Protein AF-A0A1V5MIG6-F1 (afdb_monomer_lite)

Sequence (92 aa):
MFPRLYTDLYEAAVRRDLDAILPLQERVMYISNTIYKIGRYGSSYLKGLKCTCSLLGICSDFMASPYHRFRKEERDKVRAVLESMDIPVVNP

Structure (mmCIF, N/CA/C/O backbone):
data_AF-A0A1V5MIG6-F1
#
_entry.id   AF-A0A1V5MIG6-F1
#
loop_
_atom_site.group_PDB
_atom_site.id
_atom_site.type_symbol
_atom_site.label_atom_id
_atom_site.label_alt_id
_atom_site.label_comp_id
_atom_site.label_asym_id
_atom_site.label_entity_id
_atom_site.label_seq_id
_atom_site.pdbx_PDB_ins_code
_atom_site.Cartn_x
_atom_site.Cartn_y
_atom_site.Cartn_z
_atom_site.occupancy
_atom_site.B_iso_or_equiv
_atom_site.auth_seq_id
_atom_site.auth_comp_id
_atom_site.auth_asym_id
_atom_site.auth_atom_id
_atom_site.pdbx_PDB_model_num
ATOM 1 N N . MET A 1 1 ? -5.678 1.294 -3.128 1.00 86.50 1 MET A N 1
ATOM 2 C CA . MET A 1 1 ? -5.519 -0.176 -3.171 1.00 86.50 1 MET A CA 1
ATOM 3 C C . MET A 1 1 ? -6.260 -0.881 -2.035 1.00 86.50 1 MET A C 1
ATOM 5 O O . MET A 1 1 ? -6.937 -1.848 -2.329 1.00 86.50 1 MET A O 1
ATOM 9 N N . PHE A 1 2 ? -6.208 -0.397 -0.784 1.00 95.12 2 PHE A N 1
ATOM 10 C CA . PHE A 1 2 ? -6.874 -1.045 0.363 1.00 95.12 2 PHE A CA 1
ATOM 11 C C . PHE A 1 2 ? -7.926 -0.128 1.006 1.00 95.12 2 PHE A C 1
ATOM 13 O O . PHE A 1 2 ? -7.680 0.395 2.086 1.00 95.12 2 PHE A O 1
ATOM 20 N N . PRO A 1 3 ? -9.077 0.131 0.358 1.00 96.12 3 PRO A N 1
ATOM 21 C CA . PRO A 1 3 ? -10.074 1.058 0.897 1.00 96.12 3 PRO A CA 1
ATOM 22 C C . PRO A 1 3 ? -10.527 0.679 2.315 1.00 96.12 3 PRO A C 1
ATOM 24 O O . PRO A 1 3 ? -10.558 1.557 3.170 1.00 96.12 3 PRO A O 1
ATOM 27 N N . ARG A 1 4 ? -10.756 -0.619 2.583 1.00 97.12 4 ARG A N 1
ATOM 28 C CA . ARG A 1 4 ? -11.166 -1.120 3.907 1.00 97.12 4 ARG A CA 1
ATOM 29 C C . ARG A 1 4 ? -10.188 -0.749 5.023 1.00 97.12 4 ARG A C 1
ATOM 31 O O . ARG A 1 4 ? -10.611 -0.218 6.031 1.00 97.12 4 ARG A O 1
ATOM 38 N N . LEU A 1 5 ? -8.879 -0.903 4.804 1.00 97.44 5 LEU A N 1
ATOM 39 C CA . LEU A 1 5 ? -7.861 -0.525 5.796 1.00 97.44 5 LEU A CA 1
ATOM 40 C C . LEU A 1 5 ? -8.021 0.931 6.266 1.00 97.44 5 LEU A C 1
ATOM 42 O O . LEU A 1 5 ? -7.914 1.217 7.454 1.00 97.44 5 LEU A O 1
ATOM 46 N N . TYR A 1 6 ? -8.271 1.850 5.332 1.00 97.88 6 TYR A N 1
ATOM 47 C CA . TYR A 1 6 ? -8.399 3.270 5.654 1.00 97.88 6 TYR A CA 1
ATOM 48 C C . TYR A 1 6 ? -9.767 3.617 6.250 1.00 97.88 6 TYR A C 1
ATOM 50 O O . TYR A 1 6 ? -9.828 4.479 7.125 1.00 97.88 6 TYR A O 1
ATOM 58 N N . THR A 1 7 ? -10.850 2.963 5.812 1.00 98.25 7 THR A N 1
ATOM 59 C CA . THR A 1 7 ? -12.178 3.166 6.412 1.00 98.25 7 THR A CA 1
ATOM 60 C C . THR A 1 7 ? -12.240 2.604 7.826 1.00 98.25 7 THR A C 1
ATOM 62 O O . THR A 1 7 ? -12.699 3.301 8.722 1.00 98.25 7 THR A O 1
ATOM 65 N N . ASP A 1 8 ? -11.690 1.412 8.055 1.00 98.56 8 ASP A N 1
ATOM 66 C CA . ASP A 1 8 ? -11.665 0.768 9.370 1.00 98.56 8 ASP A CA 1
ATOM 67 C C . ASP A 1 8 ? -10.839 1.607 10.359 1.00 98.56 8 ASP A C 1
ATOM 69 O O . ASP A 1 8 ? -11.254 1.825 11.498 1.00 98.56 8 ASP A O 1
ATOM 73 N N . LEU A 1 9 ? -9.702 2.158 9.906 1.00 98.56 9 LEU A N 1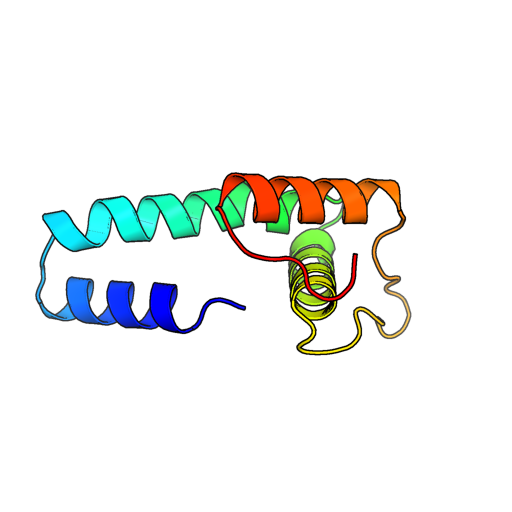
ATOM 74 C CA . LEU A 1 9 ? -8.873 3.060 10.713 1.00 98.56 9 LEU A CA 1
ATOM 75 C C . LEU A 1 9 ? -9.614 4.356 11.058 1.00 98.56 9 LEU A C 1
ATOM 77 O O . LEU A 1 9 ? -9.563 4.810 12.201 1.00 98.56 9 LEU A O 1
ATOM 81 N N . TYR A 1 10 ? -10.308 4.951 10.084 1.00 98.50 10 TYR A N 1
ATOM 82 C CA . TYR A 1 10 ? -11.119 6.145 10.313 1.00 98.50 10 TYR A CA 1
ATOM 83 C C . TYR A 1 10 ? -12.223 5.879 11.340 1.00 98.50 10 TYR A C 1
ATOM 85 O O . TYR A 1 10 ? -12.377 6.637 12.294 1.00 98.50 10 TYR A O 1
ATOM 93 N N . GLU A 1 11 ? -12.965 4.786 11.185 1.00 98.62 11 GLU A N 1
ATOM 94 C CA . GLU A 1 11 ? -14.037 4.419 12.104 1.00 98.62 11 GLU A CA 1
ATOM 95 C C . GLU A 1 11 ? -13.524 4.140 13.523 1.00 98.62 11 GLU A C 1
ATOM 97 O O . GLU A 1 11 ? -14.134 4.590 14.496 1.00 98.62 11 GLU A O 1
ATOM 102 N N . ALA A 1 12 ? -12.390 3.447 13.658 1.00 98.44 12 ALA A N 1
ATOM 103 C CA . ALA A 1 12 ? -11.742 3.220 14.947 1.00 98.44 12 ALA A CA 1
ATOM 104 C C . ALA A 1 12 ? -11.325 4.547 15.608 1.00 98.44 12 ALA A C 1
ATOM 106 O O . ALA A 1 12 ? -11.583 4.756 16.795 1.00 98.44 12 ALA A O 1
ATOM 107 N N . ALA A 1 13 ? -10.780 5.488 14.829 1.00 98.19 13 ALA A N 1
ATOM 108 C CA . ALA A 1 13 ? -10.448 6.835 15.295 1.00 98.19 13 ALA A CA 1
ATOM 109 C C . ALA A 1 13 ? -11.683 7.627 15.752 1.00 98.19 13 ALA A C 1
ATOM 111 O O . ALA A 1 13 ? -11.647 8.251 16.813 1.00 98.19 13 ALA A O 1
ATOM 112 N N . VAL A 1 14 ? -12.794 7.558 15.009 1.00 98.56 14 VAL A N 1
ATOM 113 C CA . VAL A 1 14 ? -14.073 8.181 15.398 1.00 98.56 14 VAL A CA 1
ATOM 114 C C . VAL A 1 14 ? -14.580 7.614 16.726 1.00 98.56 14 VAL A C 1
ATOM 116 O O . VAL A 1 14 ? -15.027 8.376 17.584 1.00 98.56 14 VAL A O 1
ATOM 119 N N . ARG A 1 15 ? -14.461 6.296 16.932 1.00 98.38 15 ARG A N 1
ATOM 120 C CA . ARG A 1 15 ? -14.830 5.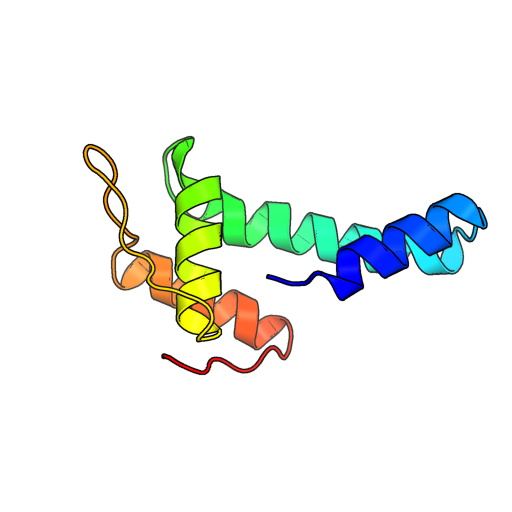618 18.188 1.00 98.38 15 ARG A CA 1
ATOM 121 C C . ARG A 1 15 ? -13.812 5.798 19.320 1.00 98.38 15 ARG A C 1
ATOM 123 O O . ARG A 1 15 ? -14.112 5.415 20.446 1.00 98.38 15 ARG A O 1
ATOM 130 N N . ARG A 1 16 ? -12.643 6.395 19.048 1.00 98.00 16 ARG A N 1
ATOM 131 C CA . ARG A 1 16 ? -11.497 6.503 19.975 1.00 98.00 16 ARG A CA 1
ATOM 132 C C . ARG A 1 16 ? -11.009 5.143 20.494 1.00 98.00 16 ARG A C 1
ATOM 134 O O . ARG A 1 16 ? -10.524 5.040 21.617 1.00 98.00 16 ARG A O 1
ATOM 141 N N . ASP A 1 17 ? -11.137 4.116 19.665 1.00 98.38 17 ASP A N 1
ATOM 142 C CA . ASP A 1 17 ? -10.745 2.745 19.971 1.00 98.38 17 ASP A CA 1
ATOM 143 C C . ASP A 1 17 ? -9.250 2.558 19.681 1.00 98.38 17 ASP A C 1
ATOM 145 O O . ASP A 1 17 ? -8.850 2.255 18.556 1.00 98.38 17 ASP A O 1
ATOM 149 N N . LEU A 1 18 ? -8.407 2.820 20.684 1.00 97.69 18 LEU A N 1
ATOM 150 C CA . LEU A 1 18 ? -6.951 2.740 20.534 1.00 97.69 18 LEU A CA 1
ATOM 151 C C . LEU A 1 18 ? -6.473 1.322 20.207 1.00 97.69 18 LEU A C 1
ATOM 153 O O . LEU A 1 18 ? -5.547 1.176 19.408 1.00 97.69 18 LEU A O 1
ATOM 157 N N . ASP A 1 19 ? -7.127 0.302 20.760 1.00 98.12 19 ASP A N 1
ATOM 158 C CA . ASP A 1 19 ? -6.765 -1.099 20.537 1.00 98.12 19 ASP A CA 1
ATOM 159 C C . ASP A 1 19 ? -6.992 -1.501 19.075 1.00 98.12 19 ASP A C 1
ATOM 161 O O . ASP A 1 19 ? -6.180 -2.225 18.498 1.00 98.12 19 ASP A O 1
ATOM 165 N N . ALA A 1 20 ? -8.038 -0.969 18.433 1.00 97.81 20 ALA A N 1
ATOM 166 C CA . ALA A 1 20 ? -8.253 -1.135 16.998 1.00 97.81 20 ALA A CA 1
ATOM 167 C C . ALA A 1 20 ? -7.342 -0.232 16.141 1.00 97.81 20 ALA A C 1
ATOM 169 O O . ALA A 1 20 ? -6.882 -0.653 15.078 1.00 97.81 20 ALA A O 1
ATOM 170 N N . ILE A 1 21 ? -7.061 1.004 16.574 1.00 98.56 21 ILE A N 1
ATOM 171 C CA . ILE A 1 21 ? -6.246 1.968 15.809 1.00 98.56 21 ILE A CA 1
ATOM 172 C C . ILE A 1 21 ? -4.808 1.482 15.633 1.00 98.56 21 ILE A C 1
ATOM 174 O O . ILE A 1 21 ? -4.276 1.578 14.527 1.00 98.56 21 ILE A O 1
ATOM 178 N N . LEU A 1 22 ? -4.169 0.995 16.699 1.00 98.25 22 LEU A N 1
ATOM 179 C CA . LEU A 1 22 ? -2.745 0.646 16.692 1.00 98.25 22 LEU A CA 1
ATOM 180 C C . LEU A 1 22 ? -2.363 -0.345 15.574 1.00 98.25 22 LEU A C 1
ATOM 182 O O . LEU A 1 22 ? -1.542 0.027 14.730 1.00 98.25 22 LEU A O 1
ATOM 186 N N . PRO A 1 23 ? -2.974 -1.541 15.464 1.00 97.69 23 PRO A N 1
ATOM 187 C CA . PRO A 1 23 ? -2.613 -2.497 14.415 1.00 97.69 23 PRO A CA 1
ATOM 188 C C . PRO A 1 23 ? -2.947 -1.989 13.001 1.00 97.69 23 PRO A C 1
ATOM 190 O O . PRO A 1 23 ? -2.219 -2.260 12.041 1.00 97.69 23 PRO A O 1
ATOM 193 N N . LEU A 1 24 ? -4.025 -1.212 12.843 1.00 98.19 24 LEU A N 1
ATOM 194 C CA . LEU A 1 24 ? -4.394 -0.618 11.554 1.00 98.19 24 LEU A CA 1
ATOM 195 C C . LEU A 1 24 ? -3.368 0.437 11.119 1.00 98.19 24 LEU A C 1
ATOM 197 O O . LEU A 1 24 ? -2.922 0.443 9.968 1.00 98.19 24 LEU A O 1
ATOM 201 N N . GLN A 1 25 ? -2.948 1.296 12.049 1.00 97.94 25 GLN A N 1
ATOM 202 C CA . GLN A 1 25 ? -1.930 2.310 11.812 1.00 97.94 25 GLN A CA 1
ATOM 203 C C . GLN A 1 25 ? -0.568 1.674 11.515 1.00 97.94 25 GLN A C 1
ATOM 205 O O . GLN A 1 25 ? 0.121 2.129 10.602 1.00 97.94 25 GLN A O 1
ATOM 210 N N . GLU A 1 26 ? -0.187 0.600 12.209 1.00 97.62 26 GLU A N 1
ATOM 211 C CA . GLU A 1 26 ? 1.028 -0.162 11.898 1.00 97.62 26 GLU A CA 1
ATOM 212 C C . GLU A 1 26 ? 1.018 -0.669 10.455 1.00 97.62 26 GLU A C 1
ATOM 214 O O . GLU A 1 26 ? 1.999 -0.489 9.729 1.00 97.62 26 GLU A O 1
ATOM 219 N N . ARG A 1 27 ? -0.112 -1.210 9.983 1.00 96.69 27 ARG A N 1
ATOM 220 C CA . ARG A 1 27 ? -0.248 -1.667 8.593 1.00 96.69 27 ARG A CA 1
ATOM 221 C C . ARG A 1 27 ? -0.166 -0.515 7.589 1.00 96.69 27 ARG A C 1
ATOM 223 O O . ARG A 1 27 ? 0.481 -0.654 6.548 1.00 96.69 27 ARG A O 1
ATOM 230 N N . VAL A 1 28 ? -0.756 0.642 7.899 1.00 97.31 28 VAL A N 1
ATOM 231 C CA . VAL A 1 28 ? -0.613 1.864 7.083 1.00 97.31 28 VAL A CA 1
ATOM 232 C C . VAL A 1 28 ? 0.851 2.307 7.014 1.00 97.31 28 VAL A C 1
ATOM 234 O O . VAL A 1 28 ? 1.363 2.608 5.929 1.00 97.31 28 VAL A O 1
ATOM 237 N N . MET A 1 29 ? 1.548 2.311 8.148 1.00 97.38 29 MET A N 1
ATOM 238 C CA . MET A 1 29 ? 2.956 2.696 8.219 1.00 97.38 29 MET A CA 1
ATOM 239 C C . MET A 1 29 ? 3.869 1.689 7.522 1.00 97.38 29 MET A C 1
ATOM 241 O O . MET A 1 29 ? 4.839 2.100 6.883 1.00 97.38 29 MET A O 1
ATOM 245 N N . TYR A 1 30 ? 3.539 0.398 7.561 1.00 96.69 30 TYR A N 1
ATOM 246 C CA . TYR A 1 30 ? 4.249 -0.630 6.809 1.00 96.69 30 TYR A CA 1
ATOM 247 C C . TYR A 1 30 ? 4.183 -0.355 5.304 1.00 96.69 30 TYR A C 1
ATOM 249 O O . TYR A 1 30 ? 5.227 -0.276 4.658 1.00 96.69 30 TYR A O 1
ATOM 257 N N . ILE A 1 31 ? 2.992 -0.091 4.751 1.00 95.88 31 ILE A N 1
ATOM 258 C CA . ILE A 1 31 ? 2.819 0.284 3.334 1.00 95.88 31 ILE A CA 1
ATOM 259 C C . ILE A 1 31 ? 3.626 1.547 3.000 1.00 95.88 31 ILE A C 1
ATOM 261 O O . ILE A 1 31 ? 4.303 1.610 1.971 1.00 95.88 31 ILE A O 1
ATOM 265 N N . SER A 1 32 ? 3.580 2.546 3.885 1.00 95.12 32 SER A N 1
ATOM 266 C CA . SER A 1 32 ? 4.292 3.813 3.706 1.00 95.12 32 SER A CA 1
ATOM 267 C C . SER A 1 32 ? 5.811 3.638 3.658 1.00 95.12 32 SER A C 1
ATOM 269 O O . SER A 1 32 ? 6.492 4.238 2.826 1.00 95.12 32 SER A O 1
ATOM 271 N N . ASN A 1 33 ? 6.354 2.781 4.522 1.00 95.00 33 ASN A N 1
ATOM 272 C CA . ASN A 1 33 ? 7.790 2.542 4.614 1.00 95.00 33 ASN A CA 1
ATOM 273 C C . ASN A 1 33 ? 8.320 1.532 3.591 1.00 95.00 33 ASN A C 1
ATOM 275 O O . ASN A 1 33 ? 9.527 1.501 3.361 1.00 95.00 33 ASN A O 1
ATOM 279 N N . THR A 1 34 ? 7.444 0.750 2.962 1.00 95.62 34 THR A N 1
ATOM 280 C CA . THR A 1 34 ? 7.806 -0.247 1.950 1.00 95.62 34 THR A CA 1
ATOM 281 C C . THR A 1 34 ? 7.446 0.250 0.548 1.00 95.62 34 THR A C 1
ATOM 283 O O . THR A 1 34 ? 8.292 0.825 -0.136 1.00 95.62 34 THR A O 1
ATOM 286 N N . ILE A 1 35 ? 6.187 0.104 0.128 1.00 95.44 35 ILE A N 1
ATOM 287 C CA . ILE A 1 35 ? 5.706 0.349 -1.240 1.00 95.44 35 ILE A CA 1
ATOM 288 C C . ILE A 1 35 ? 6.060 1.757 -1.732 1.00 95.44 35 ILE A C 1
ATOM 290 O O . ILE A 1 35 ? 6.544 1.920 -2.854 1.00 95.44 35 ILE A O 1
ATOM 294 N N . TYR A 1 36 ? 5.860 2.784 -0.903 1.00 95.00 36 TYR A N 1
ATOM 295 C CA . TYR A 1 36 ? 6.061 4.177 -1.324 1.00 95.00 36 TYR A CA 1
ATOM 296 C C . TYR A 1 36 ? 7.533 4.611 -1.360 1.00 95.00 36 TYR A C 1
ATOM 298 O O . TYR A 1 36 ? 7.841 5.666 -1.920 1.00 95.00 36 TYR A O 1
ATOM 306 N N . LYS A 1 37 ? 8.450 3.793 -0.825 1.00 93.69 37 LYS A N 1
ATOM 307 C CA . LYS A 1 37 ? 9.890 4.090 -0.724 1.00 93.69 37 LYS A CA 1
ATOM 308 C C . LYS A 1 37 ? 10.785 3.214 -1.610 1.00 93.69 37 LYS A C 1
ATOM 310 O O . LYS A 1 37 ? 11.998 3.379 -1.578 1.00 93.69 37 LYS A O 1
ATOM 315 N N . ILE A 1 38 ? 10.223 2.321 -2.431 1.00 92.81 38 ILE A N 1
ATOM 316 C CA . ILE A 1 38 ? 11.009 1.388 -3.268 1.00 92.81 38 ILE A CA 1
ATOM 317 C C . ILE A 1 38 ? 11.916 2.095 -4.293 1.00 92.81 38 ILE A C 1
ATOM 319 O O . ILE A 1 38 ? 13.017 1.619 -4.572 1.00 92.81 38 ILE A O 1
ATOM 323 N N . GLY A 1 39 ? 11.473 3.205 -4.886 1.00 86.75 39 GLY A N 1
ATOM 324 C CA . GLY A 1 39 ? 12.261 3.940 -5.881 1.00 86.75 39 GLY A CA 1
ATOM 325 C C . GLY A 1 39 ? 13.131 5.051 -5.275 1.00 86.75 39 GLY A C 1
ATOM 326 O O . GLY A 1 39 ? 12.939 5.472 -4.137 1.00 86.75 39 GLY A O 1
ATOM 327 N N . ARG A 1 40 ? 14.031 5.615 -6.085 1.00 82.06 40 ARG A N 1
ATOM 328 C CA . ARG A 1 40 ? 15.019 6.626 -5.649 1.00 82.06 40 ARG A CA 1
ATOM 329 C C . ARG A 1 40 ? 14.520 8.077 -5.607 1.00 82.06 40 ARG A C 1
ATOM 331 O O . ARG A 1 40 ? 15.207 8.933 -5.067 1.00 82.06 40 ARG A O 1
ATOM 338 N N . TYR A 1 41 ? 13.370 8.375 -6.208 1.00 87.69 41 TYR A N 1
ATOM 339 C CA . TYR A 1 41 ? 12.899 9.750 -6.429 1.00 87.69 41 TYR A CA 1
ATOM 340 C C . TYR A 1 41 ? 11.578 10.012 -5.705 1.00 87.69 41 TYR A C 1
ATOM 342 O O . TYR A 1 41 ? 10.849 9.076 -5.409 1.00 87.69 41 TYR A O 1
ATOM 350 N N . GLY A 1 42 ? 11.176 11.275 -5.532 1.00 84.12 42 GLY A N 1
ATOM 351 C CA . GLY A 1 42 ? 9.863 11.610 -4.945 1.00 84.12 42 GLY A CA 1
ATOM 352 C C . GLY A 1 42 ? 8.665 10.970 -5.672 1.00 84.12 42 GLY A C 1
ATOM 353 O O . GLY A 1 42 ? 7.632 10.700 -5.069 1.00 84.12 42 GLY A O 1
ATOM 354 N N . SER A 1 43 ? 8.827 10.619 -6.954 1.00 89.19 43 SER A N 1
ATOM 355 C CA . SER A 1 43 ? 7.824 9.866 -7.726 1.00 89.19 43 SER A CA 1
ATOM 356 C C . SER A 1 43 ? 7.590 8.419 -7.254 1.00 89.19 43 SER A C 1
ATOM 358 O O . SER A 1 43 ? 6.661 7.777 -7.742 1.00 89.19 43 SER A O 1
ATOM 360 N N . SER A 1 44 ? 8.402 7.892 -6.329 1.00 92.62 44 SER A N 1
ATOM 361 C CA . SER A 1 44 ? 8.288 6.525 -5.799 1.00 92.62 44 SER A CA 1
ATOM 362 C C . SER A 1 44 ? 6.926 6.232 -5.193 1.00 92.62 44 SER A C 1
ATOM 364 O O . SER A 1 44 ? 6.404 5.144 -5.414 1.00 92.62 44 SER A O 1
ATOM 366 N N . TYR A 1 45 ? 6.321 7.215 -4.522 1.00 95.00 45 TYR A N 1
ATOM 367 C CA . TYR A 1 45 ? 4.962 7.098 -3.999 1.00 95.00 45 TYR A CA 1
ATOM 368 C C . TYR A 1 45 ? 3.969 6.727 -5.110 1.00 95.00 45 TYR A C 1
ATOM 370 O O . TYR A 1 45 ? 3.312 5.687 -5.054 1.00 95.00 45 TYR A O 1
ATOM 378 N N . LEU A 1 46 ? 3.905 7.551 -6.161 1.00 95.50 46 LEU A N 1
ATOM 379 C CA . LEU A 1 46 ? 2.937 7.385 -7.242 1.00 95.50 46 LEU A CA 1
ATOM 380 C C . LEU A 1 46 ? 3.220 6.124 -8.069 1.00 95.50 46 LEU A C 1
ATOM 382 O O . LEU A 1 46 ? 2.292 5.393 -8.413 1.00 95.50 46 LEU A O 1
ATOM 386 N N . LYS A 1 47 ? 4.498 5.840 -8.349 1.00 95.88 47 LYS A N 1
ATOM 387 C CA . LYS A 1 47 ? 4.906 4.625 -9.067 1.00 95.88 47 LYS A CA 1
ATOM 388 C C . LYS A 1 47 ? 4.574 3.361 -8.278 1.00 95.88 47 LYS A C 1
ATOM 390 O O . LYS A 1 47 ? 4.016 2.435 -8.856 1.00 95.88 47 LYS A O 1
ATOM 395 N N . GLY A 1 48 ? 4.855 3.334 -6.975 1.00 96.44 48 GLY A N 1
ATOM 396 C CA . GLY A 1 48 ? 4.519 2.210 -6.099 1.00 96.44 48 GLY A CA 1
ATOM 397 C C . GLY A 1 48 ? 3.014 1.983 -6.013 1.00 96.44 48 GLY A C 1
ATOM 398 O O . GLY A 1 48 ? 2.552 0.852 -6.169 1.00 96.44 48 GLY A O 1
ATOM 399 N N . LEU A 1 49 ? 2.235 3.060 -5.878 1.00 96.62 49 LEU A N 1
ATOM 400 C CA . LEU A 1 49 ? 0.774 3.001 -5.889 1.00 96.62 49 LEU A CA 1
ATOM 401 C C . LEU A 1 49 ? 0.234 2.407 -7.200 1.00 96.62 49 LEU A C 1
ATOM 403 O O . LEU A 1 49 ? -0.548 1.458 -7.166 1.00 96.62 49 LEU A O 1
ATOM 407 N N . LYS A 1 50 ? 0.663 2.935 -8.354 1.00 97.00 50 LYS A N 1
ATOM 408 C CA . LYS A 1 50 ? 0.228 2.468 -9.682 1.00 97.00 50 LYS A CA 1
ATOM 409 C C . LYS A 1 50 ? 0.665 1.033 -9.973 1.00 97.00 50 LYS A C 1
ATOM 411 O O . LYS A 1 50 ? -0.152 0.237 -10.427 1.00 97.00 50 LYS A O 1
ATOM 416 N N . CYS A 1 51 ? 1.910 0.691 -9.646 1.00 97.06 51 CYS A N 1
ATOM 417 C CA . CYS A 1 51 ? 2.436 -0.668 -9.757 1.00 97.06 51 CYS A CA 1
ATOM 418 C C . CYS A 1 51 ? 1.598 -1.654 -8.940 1.00 97.06 51 CYS A C 1
ATOM 420 O O . CYS A 1 51 ? 1.219 -2.708 -9.439 1.00 97.06 51 CYS A O 1
ATOM 422 N N . THR A 1 52 ? 1.249 -1.289 -7.707 1.00 97.38 52 THR A N 1
ATOM 423 C CA . THR A 1 52 ? 0.417 -2.141 -6.858 1.00 97.38 52 THR A CA 1
ATOM 424 C C . THR A 1 52 ? -0.993 -2.297 -7.417 1.00 97.38 52 THR A C 1
ATOM 426 O O . THR A 1 52 ? -1.492 -3.411 -7.499 1.00 97.38 52 THR A O 1
ATOM 429 N N . CYS A 1 53 ? -1.639 -1.215 -7.864 1.00 97.12 53 CYS A N 1
ATOM 430 C CA . CYS A 1 53 ? -2.953 -1.316 -8.503 1.00 97.12 53 CYS A CA 1
ATOM 431 C C . CYS A 1 53 ? -2.931 -2.229 -9.741 1.00 97.12 53 CYS A C 1
ATOM 433 O O . CYS A 1 53 ? -3.901 -2.944 -9.972 1.00 97.12 53 CYS A O 1
ATOM 435 N N . SER A 1 54 ? -1.836 -2.237 -10.502 1.00 97.62 54 SER A N 1
ATOM 436 C CA . SER A 1 54 ? -1.646 -3.150 -11.635 1.00 97.62 54 SER A CA 1
ATOM 437 C C . SER A 1 54 ? -1.490 -4.602 -11.202 1.00 97.62 54 SER A C 1
ATOM 439 O O . SER A 1 54 ? -2.212 -5.456 -11.715 1.00 97.62 54 SER A O 1
ATOM 441 N N . LEU A 1 55 ? -0.633 -4.872 -10.209 1.00 97.00 55 LEU A N 1
ATOM 442 C CA . LEU A 1 55 ? -0.447 -6.203 -9.612 1.00 97.00 55 LEU A CA 1
ATOM 443 C C . LEU A 1 55 ? -1.762 -6.769 -9.046 1.00 97.00 55 LEU A C 1
ATOM 445 O O . LEU A 1 55 ? -2.015 -7.962 -9.172 1.00 97.00 55 LEU A O 1
ATOM 449 N N . LEU A 1 56 ? -2.626 -5.915 -8.488 1.00 96.62 56 LEU A N 1
ATOM 450 C CA . LEU A 1 56 ? -3.957 -6.282 -7.982 1.00 96.62 56 LEU A CA 1
ATOM 451 C C . LEU A 1 56 ? -5.045 -6.364 -9.069 1.00 96.62 56 LEU A C 1
ATOM 453 O O . LEU A 1 56 ? -6.205 -6.598 -8.747 1.00 96.62 56 LEU A O 1
ATOM 457 N N . GLY A 1 57 ? -4.716 -6.127 -10.342 1.00 96.31 57 GLY A N 1
ATOM 458 C CA . GLY A 1 57 ? -5.683 -6.192 -11.443 1.00 96.31 57 GLY A CA 1
ATOM 459 C C . GLY A 1 57 ? -6.656 -5.013 -11.543 1.00 96.31 57 GLY A C 1
ATOM 460 O O . GLY A 1 57 ? -7.635 -5.095 -12.275 1.00 96.31 57 GLY A O 1
ATOM 461 N N . ILE A 1 58 ? -6.402 -3.903 -10.843 1.00 96.69 58 ILE A N 1
ATOM 462 C CA . ILE A 1 58 ? -7.308 -2.744 -10.780 1.00 96.69 58 ILE A CA 1
ATOM 463 C C . ILE A 1 58 ? -7.139 -1.825 -11.997 1.00 96.69 58 ILE A C 1
ATOM 465 O O . ILE A 1 58 ? -8.120 -1.384 -12.589 1.00 96.69 58 ILE A O 1
ATOM 469 N N . CYS A 1 59 ? -5.902 -1.461 -12.345 1.00 96.38 59 CYS A N 1
ATOM 470 C CA . CYS A 1 59 ? -5.618 -0.616 -13.511 1.00 96.38 59 CYS A CA 1
ATOM 471 C C . CYS A 1 59 ? -4.159 -0.734 -13.962 1.00 96.38 59 CYS A C 1
ATOM 473 O O . CYS A 1 59 ? -3.310 -1.189 -13.207 1.00 96.38 59 CYS A O 1
ATOM 475 N N . SER A 1 60 ? -3.856 -0.272 -15.177 1.00 96.12 60 SER A N 1
ATOM 476 C CA . SER A 1 60 ? -2.487 -0.241 -15.706 1.00 96.12 60 SER A CA 1
ATOM 477 C C . SER A 1 60 ? -1.530 0.594 -14.840 1.00 96.12 60 SER A C 1
ATOM 479 O O . SER A 1 60 ? -1.897 1.655 -14.321 1.00 96.12 60 SER A O 1
ATOM 481 N N . ASP A 1 61 ? -0.275 0.140 -14.752 1.00 95.81 61 ASP A N 1
ATOM 482 C CA . ASP A 1 61 ? 0.830 0.872 -14.123 1.00 95.81 61 ASP A CA 1
ATOM 483 C C . ASP A 1 61 ? 1.474 1.918 -15.044 1.00 95.81 61 ASP A C 1
ATOM 485 O O . ASP A 1 61 ? 2.464 2.547 -14.663 1.00 95.81 61 ASP A O 1
ATOM 489 N N . PHE A 1 62 ? 0.925 2.112 -16.247 1.00 95.06 62 PHE A N 1
ATOM 490 C CA . PHE A 1 62 ? 1.395 3.122 -17.181 1.00 95.06 62 PHE A CA 1
ATOM 491 C C . PHE A 1 62 ? 1.389 4.516 -16.543 1.00 95.06 62 PHE A C 1
ATOM 493 O O . PHE A 1 62 ? 0.444 4.929 -15.865 1.00 95.06 62 PHE A O 1
ATOM 500 N N . MET A 1 63 ? 2.467 5.247 -16.808 1.00 93.75 63 MET A N 1
ATOM 501 C CA . MET A 1 63 ? 2.722 6.583 -16.294 1.00 93.75 63 MET A CA 1
ATOM 502 C C . MET A 1 63 ? 2.867 7.542 -17.471 1.00 93.75 63 MET A C 1
ATOM 504 O O . MET A 1 63 ? 3.549 7.227 -18.445 1.00 93.75 63 MET A O 1
ATOM 508 N N . ALA A 1 64 ? 2.239 8.713 -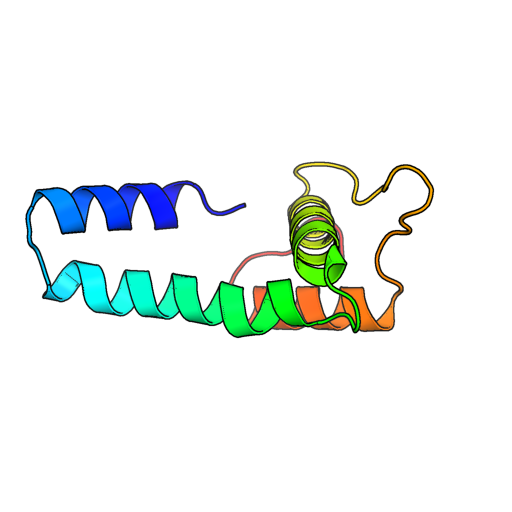17.372 1.00 93.31 64 ALA A N 1
ATOM 509 C CA . ALA A 1 64 ? 2.443 9.775 -18.346 1.00 93.31 64 ALA A CA 1
ATOM 510 C C . ALA A 1 64 ? 3.870 10.339 -18.238 1.00 93.31 64 ALA A C 1
ATOM 512 O O . ALA A 1 64 ? 4.425 10.461 -17.141 1.00 93.31 64 ALA A O 1
ATOM 513 N N . SER A 1 65 ? 4.440 10.711 -19.385 1.00 91.44 65 SER A N 1
ATOM 514 C CA . SER A 1 65 ? 5.736 11.391 -19.471 1.00 91.44 65 SER A CA 1
ATOM 515 C C . SER A 1 65 ? 5.766 12.642 -18.57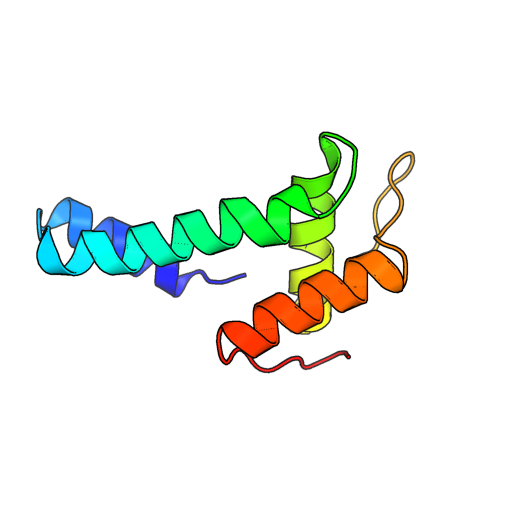1 1.00 91.44 65 SER A C 1
ATOM 517 O O . SER A 1 65 ? 4.748 13.333 -18.486 1.00 91.44 65 SER A O 1
ATOM 519 N N . PRO A 1 66 ? 6.889 12.946 -17.885 1.00 91.12 66 PRO A N 1
ATOM 520 C CA . PRO A 1 66 ? 8.212 12.307 -17.972 1.00 91.12 66 PRO A CA 1
ATOM 521 C C . PRO A 1 66 ? 8.383 11.077 -17.066 1.00 91.12 66 PRO A C 1
ATOM 523 O O . PRO A 1 66 ? 9.485 10.543 -16.936 1.00 91.12 66 PRO A O 1
ATOM 526 N N . TYR A 1 67 ? 7.325 10.621 -16.393 1.00 91.19 67 TYR A N 1
ATOM 527 C CA . TYR A 1 67 ? 7.421 9.474 -15.501 1.00 91.19 67 TYR A CA 1
ATOM 528 C C . TYR A 1 67 ? 7.312 8.162 -16.269 1.00 91.19 67 TYR A C 1
ATOM 530 O O . TYR A 1 67 ? 6.451 7.965 -17.118 1.00 91.19 67 TYR A O 1
ATOM 538 N N . HIS A 1 68 ? 8.155 7.212 -15.885 1.00 91.44 68 HIS A N 1
ATOM 539 C CA . HIS A 1 68 ? 8.069 5.831 -16.340 1.00 91.44 68 HIS A CA 1
ATOM 540 C C . HIS A 1 68 ? 7.635 4.927 -15.194 1.00 91.44 68 HIS A C 1
ATOM 542 O O . HIS A 1 68 ? 8.010 5.171 -14.040 1.00 91.44 68 HIS A O 1
ATOM 548 N N . ARG A 1 69 ? 6.885 3.871 -15.517 1.00 94.12 69 ARG A N 1
ATOM 549 C CA . ARG A 1 69 ? 6.571 2.791 -14.576 1.00 94.12 69 ARG A CA 1
ATOM 550 C C . ARG A 1 69 ? 7.840 2.178 -13.978 1.00 94.12 69 ARG A C 1
ATOM 552 O O . ARG A 1 69 ? 8.947 2.380 -14.484 1.00 94.12 69 ARG A O 1
ATOM 559 N N . PHE A 1 70 ? 7.673 1.438 -12.892 1.00 95.50 70 PHE A N 1
ATOM 560 C CA . PHE A 1 70 ? 8.762 0.660 -12.314 1.00 95.50 70 PHE A CA 1
ATOM 561 C C . PHE A 1 70 ? 9.296 -0.389 -13.292 1.00 95.50 70 PHE A C 1
ATOM 563 O O . PHE A 1 70 ? 8.559 -0.900 -14.138 1.00 95.50 70 PHE A O 1
ATOM 570 N N . ARG A 1 71 ? 10.599 -0.677 -13.202 1.00 94.38 71 ARG A N 1
ATOM 571 C CA . ARG A 1 71 ? 11.198 -1.786 -13.943 1.00 94.38 71 ARG A CA 1
ATOM 572 C C . ARG A 1 71 ? 10.956 -3.074 -13.162 1.00 94.38 71 ARG A C 1
ATOM 574 O O . ARG A 1 71 ? 10.392 -3.062 -12.068 1.00 94.38 71 ARG A O 1
ATOM 581 N N . LYS A 1 72 ? 11.373 -4.195 -13.751 1.00 95.00 72 LYS A N 1
ATOM 582 C CA . LYS A 1 72 ? 11.175 -5.527 -13.177 1.00 95.00 72 LYS A CA 1
ATOM 583 C C . LYS A 1 72 ? 11.659 -5.601 -11.723 1.00 95.00 72 LYS A C 1
ATOM 585 O O . LYS A 1 72 ? 10.907 -6.052 -10.876 1.00 95.00 72 LYS A O 1
ATOM 590 N N . GLU A 1 73 ? 12.843 -5.070 -11.422 1.00 95.56 73 GLU A N 1
ATOM 591 C CA . GLU A 1 73 ? 13.416 -5.099 -10.069 1.00 95.56 73 GLU A CA 1
ATOM 592 C C . GLU A 1 73 ? 12.544 -4.393 -9.021 1.00 95.56 73 GLU A C 1
ATOM 594 O O . GLU A 1 73 ? 12.281 -4.952 -7.958 1.00 95.56 73 GLU A O 1
ATOM 599 N N . GLU A 1 74 ? 12.075 -3.168 -9.285 1.00 95.75 74 GLU A N 1
ATOM 600 C CA . GLU A 1 74 ? 11.201 -2.473 -8.337 1.00 95.75 74 GLU A CA 1
ATOM 601 C C . GLU A 1 74 ? 9.814 -3.111 -8.268 1.00 95.75 74 GLU A C 1
ATOM 603 O O . GLU A 1 74 ? 9.229 -3.193 -7.190 1.00 95.75 74 GLU A O 1
ATOM 608 N N . ARG A 1 75 ? 9.298 -3.601 -9.397 1.00 96.44 75 ARG A N 1
ATOM 609 C CA . ARG A 1 75 ? 8.014 -4.302 -9.446 1.00 96.44 75 ARG A CA 1
ATOM 610 C C . ARG A 1 75 ? 8.044 -5.611 -8.655 1.00 96.44 75 ARG A C 1
ATOM 612 O O . ARG A 1 75 ? 7.088 -5.895 -7.940 1.00 96.44 75 ARG A O 1
ATOM 619 N N . ASP A 1 76 ? 9.142 -6.359 -8.722 1.00 96.88 76 ASP A N 1
ATOM 620 C CA . ASP A 1 76 ? 9.350 -7.582 -7.944 1.00 96.88 76 ASP A CA 1
ATOM 621 C C . ASP A 1 76 ? 9.392 -7.278 -6.437 1.00 96.88 76 ASP A C 1
ATOM 623 O O . ASP A 1 76 ? 8.811 -8.020 -5.648 1.00 96.88 76 ASP A O 1
ATOM 627 N N . LYS A 1 77 ? 9.974 -6.139 -6.030 1.00 97.06 77 LYS A N 1
ATOM 628 C CA . LYS A 1 77 ? 9.916 -5.668 -4.632 1.00 97.06 77 LYS A CA 1
ATOM 629 C C . LYS A 1 77 ? 8.491 -5.343 -4.189 1.00 97.06 77 LYS A C 1
ATOM 631 O O . LYS A 1 77 ? 8.121 -5.692 -3.075 1.00 97.06 77 LYS A O 1
ATOM 636 N N . VAL A 1 78 ? 7.687 -4.694 -5.038 1.00 96.88 78 VAL A N 1
ATOM 637 C CA . VAL A 1 78 ? 6.268 -4.442 -4.721 1.00 96.88 78 VAL A CA 1
ATOM 638 C C . VAL A 1 78 ? 5.521 -5.768 -4.565 1.00 96.88 78 VAL A C 1
ATOM 640 O O . VAL A 1 78 ? 4.763 -5.917 -3.612 1.00 96.88 78 VAL A O 1
ATOM 643 N N . ARG A 1 79 ? 5.763 -6.741 -5.455 1.00 96.94 79 ARG A N 1
ATOM 644 C CA . ARG A 1 79 ? 5.155 -8.077 -5.371 1.00 96.94 79 ARG A CA 1
ATOM 645 C C . ARG A 1 79 ? 5.489 -8.764 -4.045 1.00 96.94 79 ARG A C 1
ATOM 647 O O . ARG A 1 79 ? 4.573 -9.174 -3.347 1.00 96.94 79 ARG A O 1
ATOM 654 N N . ALA A 1 80 ? 6.765 -8.785 -3.664 1.00 96.75 80 ALA A N 1
ATOM 655 C CA . ALA A 1 80 ? 7.214 -9.398 -2.415 1.00 96.75 80 ALA A CA 1
ATOM 656 C C . ALA A 1 80 ? 6.561 -8.767 -1.171 1.00 96.75 80 ALA A C 1
ATOM 658 O O . ALA A 1 80 ? 6.244 -9.468 -0.216 1.00 96.75 80 ALA A O 1
ATOM 659 N N . VAL A 1 81 ? 6.320 -7.450 -1.184 1.00 96.69 81 VAL A N 1
ATOM 660 C CA . VAL A 1 81 ? 5.609 -6.755 -0.095 1.00 96.69 81 VAL A CA 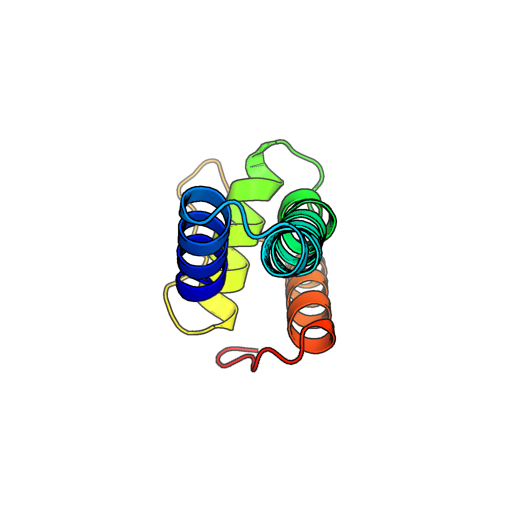1
ATOM 661 C C . VAL A 1 81 ? 4.123 -7.128 -0.050 1.00 96.69 81 VAL A C 1
ATOM 663 O O . VAL A 1 81 ? 3.539 -7.202 1.024 1.00 96.69 81 VAL A O 1
ATOM 666 N N . LEU A 1 82 ? 3.482 -7.355 -1.199 1.00 96.00 82 LEU A N 1
ATOM 667 C CA . LEU A 1 82 ? 2.092 -7.825 -1.226 1.00 96.00 82 LEU A CA 1
ATOM 668 C C . LEU A 1 82 ? 1.982 -9.261 -0.713 1.00 96.00 82 LEU A C 1
ATOM 670 O O . LEU A 1 82 ? 1.089 -9.555 0.078 1.00 96.00 82 LEU A O 1
ATOM 674 N N . GLU A 1 83 ? 2.920 -10.120 -1.108 1.00 95.38 83 GLU A N 1
ATOM 675 C CA . GLU A 1 83 ? 3.017 -11.503 -0.639 1.00 95.38 83 GLU A CA 1
ATOM 676 C C . GLU A 1 83 ? 3.253 -11.568 0.878 1.00 95.38 83 GLU A C 1
ATOM 678 O O . GLU A 1 83 ? 2.571 -12.325 1.558 1.00 95.38 83 GLU A O 1
ATOM 683 N N . SER A 1 84 ? 4.121 -10.716 1.443 1.00 95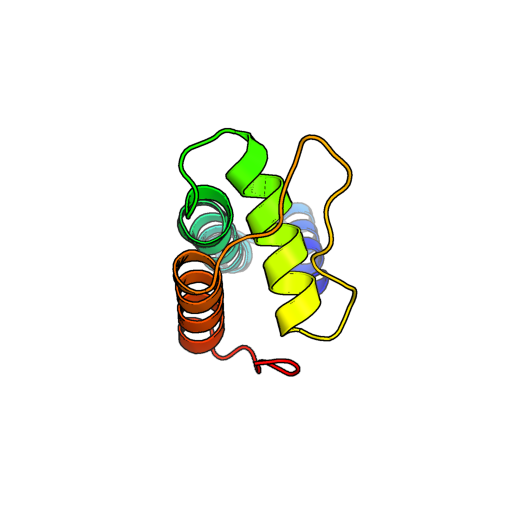.31 84 SER A N 1
ATOM 684 C CA . SER A 1 84 ? 4.345 -10.654 2.900 1.00 95.31 84 SER A CA 1
ATOM 685 C C . SER A 1 84 ? 3.154 -10.119 3.702 1.00 95.31 84 SER A C 1
ATOM 687 O O . SER A 1 84 ? 3.149 -10.203 4.928 1.00 95.31 84 SER A O 1
ATOM 689 N N . MET A 1 85 ? 2.163 -9.537 3.026 1.00 93.44 85 MET A N 1
ATOM 690 C CA . MET A 1 85 ? 0.913 -9.049 3.610 1.00 93.44 85 MET A CA 1
ATOM 691 C C . MET A 1 85 ? -0.271 -9.994 3.341 1.00 93.44 85 MET A C 1
ATOM 693 O O . MET A 1 85 ? -1.414 -9.598 3.610 1.00 93.44 85 MET A O 1
ATOM 697 N N . ASP A 1 86 ? -0.006 -11.181 2.780 1.00 94.62 86 ASP A N 1
ATOM 698 C CA . ASP A 1 86 ? -0.985 -12.184 2.343 1.00 94.62 86 ASP A CA 1
ATOM 699 C C . ASP A 1 86 ? -2.011 -11.636 1.337 1.00 94.62 86 ASP A C 1
ATOM 701 O O . ASP A 1 86 ? -3.187 -12.008 1.329 1.00 94.62 86 ASP A O 1
ATOM 705 N N . ILE A 1 87 ? -1.584 -10.704 0.481 1.00 93.62 87 ILE A N 1
ATOM 706 C CA . ILE A 1 87 ? -2.442 -10.103 -0.539 1.00 93.62 87 ILE A CA 1
ATOM 707 C C . ILE A 1 87 ? -2.199 -10.804 -1.881 1.00 93.62 87 ILE A C 1
ATOM 709 O O . ILE A 1 87 ? -1.078 -10.766 -2.394 1.00 93.62 87 ILE A O 1
ATOM 713 N N . PRO A 1 88 ? -3.236 -11.394 -2.504 1.00 90.50 88 PRO A N 1
ATOM 714 C CA . PRO A 1 88 ? -3.080 -12.113 -3.759 1.00 90.50 88 PRO A CA 1
ATOM 715 C C . PRO A 1 88 ? -2.746 -11.164 -4.913 1.00 90.50 88 PRO A C 1
ATOM 717 O O . PRO A 1 88 ? -3.404 -10.143 -5.130 1.00 90.50 88 PRO A O 1
ATOM 720 N N . VAL A 1 89 ? -1.733 -11.542 -5.689 1.00 92.50 89 VAL A N 1
ATOM 721 C CA . VAL A 1 89 ? -1.321 -10.846 -6.910 1.00 92.50 89 VAL A CA 1
ATOM 722 C C . VAL A 1 89 ? -2.048 -11.472 -8.097 1.00 92.50 89 VAL A C 1
ATOM 724 O O . VAL A 1 89 ? -1.957 -12.673 -8.328 1.00 92.50 89 VAL A O 1
ATOM 727 N N . VAL A 1 90 ? -2.775 -10.647 -8.848 1.00 92.31 90 VAL A N 1
ATOM 728 C CA . VAL A 1 90 ? -3.614 -11.065 -9.982 1.00 92.31 90 VAL A CA 1
ATOM 729 C C . VAL A 1 90 ? -2.842 -10.991 -11.299 1.00 92.31 90 VAL A C 1
ATOM 731 O O . VAL A 1 90 ? -2.969 -11.873 -12.141 1.00 92.31 90 VAL A O 1
ATOM 734 N N . ASN A 1 91 ? -2.007 -9.963 -11.465 1.00 85.19 91 ASN A N 1
ATOM 735 C CA . ASN A 1 91 ? -1.177 -9.765 -12.653 1.00 85.19 91 ASN A CA 1
ATOM 736 C C . ASN A 1 91 ? 0.301 -9.811 -12.251 1.00 85.19 91 ASN A C 1
ATOM 738 O O . ASN A 1 91 ? 0.848 -8.749 -11.949 1.00 85.19 91 ASN A O 1
ATOM 742 N N . PRO A 1 92 ? 0.940 -10.992 -12.189 1.00 72.94 92 PRO A N 1
ATOM 743 C CA . PRO A 1 92 ? 2.296 -11.156 -11.670 1.00 72.94 92 PRO A CA 1
ATOM 744 C C . PRO A 1 92 ? 3.384 -10.533 -12.536 1.00 72.94 92 PRO A C 1
ATOM 746 O O . PRO A 1 92 ? 3.151 -10.074 -13.672 1.00 72.94 92 PRO A O 1
#

Secondary structure (DSSP, 8-state):
--HHHHHHHHHHHHHT-HHHHHHHHHHHHHHHHTGGGSSSSTTHHHHHHHHHHHHTTSS-----TT-----HHHHHHHHHHHHTTTPPPS--

pLDDT: mean 95.01, std 4.07, range [72.94, 98.62]

Foldseek 3Di:
DCPPLVVQLVVCVVVVPVVSNVVSVVVVVLCVVFQQPLDDDNCSNVLSVLLLCVQLVNDHSQDDPPDGHDDPVSSVSSVVSCVVVVHHGPHD

Radius of gyration: 14.33 Å; chains: 1; bounding box: 30×24×40 Å